Protein AF-A0A150FQW9-F1 (afdb_monomer_lite)

Radius of gyration: 19.71 Å; chains: 1; bounding box: 46×40×49 Å

Secondary structure (DSSP, 8-state):
----B-TTSSBP-S--EEEEEE-S-SSS--EEEEEES---THHHHHHTTT--EEEEE---GGGGG--SEEEEE-HHHHHHHHHHHHTT--HHHHHT-HHHHHHHHHHHHHHHHHHHHHHHTTSTTHHHHHHHT-

InterPro domains:
  IPR004291 Transposase IS66, central domain [PF03050] (2-131)
  IPR052344 Transposase-related protein [PTHR33678] (2-126)

Organism: NCBI:txid1121328

Foldseek 3Di:
DDFDADPVRHGDPQDKDWDWDWDPDDPDIDIDTDIGSDPALVVVQVVCPPPAEEDEDCPPCSVVNNPRYDYHYDLVSVLVVLVVVQVPDDPVCCVVDPSVVSNVVSVVVVVLVVVLCVVPVPPPCSVVVVVVSD

pLDDT: mean 91.57, std 7.66, range [54.12, 97.81]

Sequence (134 aa):
MVKVLDDKGKESKKQKYMWLYKSPDKDSPIVIYDYQKTRSGSCPKGFLSGFSGNLQTDGYAGYNKVENIKRIYCLAHIRRKFHDIIVHLDEEALKTSRALIGFNYCAKLYDIEKNLRDKHSEEENYYELRKKGR

Structure (mmCIF, N/CA/C/O backbone):
data_AF-A0A150FQW9-F1
#
_entry.id   AF-A0A150FQW9-F1
#
loop_
_atom_site.group_PDB
_atom_site.id
_atom_site.type_symbol
_atom_site.label_atom_id
_atom_site.label_alt_id
_atom_site.label_comp_id
_atom_site.label_asym_id
_atom_site.label_entity_id
_atom_site.label_seq_id
_atom_site.pdbx_PDB_ins_code
_atom_site.Cartn_x
_atom_site.Cartn_y
_atom_site.Cartn_z
_atom_site.occupancy
_atom_site.B_iso_or_equiv
_atom_site.auth_seq_id
_atom_site.auth_comp_id
_atom_site.auth_asym_id
_atom_site.auth_atom_id
_atom_site.pdbx_PDB_model_num
ATOM 1 N N . MET A 1 1 ? -5.353 21.703 6.130 1.00 58.28 1 MET A N 1
ATOM 2 C CA . MET A 1 1 ? -4.895 20.886 7.278 1.00 58.28 1 MET A CA 1
ATOM 3 C C . MET A 1 1 ? -6.107 20.594 8.152 1.00 58.28 1 MET A C 1
ATOM 5 O O . MET A 1 1 ? -6.860 21.525 8.406 1.00 58.28 1 MET A O 1
ATOM 9 N N . VAL A 1 2 ? -6.355 19.338 8.538 1.00 70.31 2 VAL A N 1
ATOM 10 C CA . VAL A 1 2 ? -7.506 18.990 9.396 1.00 70.31 2 VAL A CA 1
ATOM 11 C C . VAL A 1 2 ? -7.228 19.481 10.817 1.00 70.31 2 VAL A C 1
ATOM 13 O O . VAL A 1 2 ? -6.196 19.130 11.386 1.00 70.31 2 VAL A O 1
ATOM 16 N N . LYS A 1 3 ? -8.127 20.298 11.379 1.00 75.06 3 LYS A N 1
ATOM 17 C CA . LYS A 1 3 ? -8.044 20.746 12.775 1.00 75.06 3 LYS A CA 1
ATOM 18 C C . LYS A 1 3 ? -8.525 19.632 13.697 1.00 75.06 3 LYS A C 1
ATOM 20 O O . LYS A 1 3 ? -9.597 19.076 13.484 1.00 75.06 3 LYS A O 1
ATOM 25 N N . VAL A 1 4 ? -7.736 19.321 14.720 1.00 79.19 4 VAL A N 1
ATOM 26 C CA . VAL A 1 4 ? -8.102 18.345 15.752 1.00 79.19 4 VAL A CA 1
ATOM 27 C C . VAL A 1 4 ? -8.431 19.108 17.023 1.00 79.19 4 VAL A C 1
ATOM 29 O O . VAL A 1 4 ? -7.604 19.889 17.485 1.00 79.19 4 VAL A O 1
ATOM 32 N N . LEU A 1 5 ? -9.619 18.888 17.580 1.00 84.75 5 LEU A N 1
ATOM 33 C CA . LEU A 1 5 ? -10.025 19.492 18.846 1.00 84.75 5 LEU A CA 1
ATOM 34 C C . LEU A 1 5 ? -9.676 18.570 20.022 1.00 84.75 5 LEU A C 1
ATOM 36 O O . LEU A 1 5 ? -9.625 17.347 19.873 1.00 84.75 5 LEU A O 1
ATOM 40 N N . ASP A 1 6 ? -9.382 19.155 21.176 1.00 83.25 6 ASP A N 1
ATOM 41 C CA . ASP A 1 6 ? -9.262 18.439 22.441 1.00 83.25 6 ASP A CA 1
ATOM 42 C C . ASP A 1 6 ? -10.633 18.222 23.108 1.00 83.25 6 ASP A C 1
ATOM 44 O O . ASP A 1 6 ? -11.677 18.621 22.592 1.00 83.25 6 ASP A O 1
ATOM 48 N N . ASP A 1 7 ? -10.625 17.573 24.271 1.00 82.44 7 ASP A N 1
ATOM 49 C CA . ASP A 1 7 ? -11.802 17.301 25.104 1.00 82.44 7 ASP A CA 1
ATOM 50 C C . ASP A 1 7 ? -12.531 18.570 25.577 1.00 82.44 7 ASP A C 1
ATOM 52 O O . ASP A 1 7 ? -13.666 18.497 26.038 1.00 82.44 7 ASP A O 1
ATOM 56 N N . LYS A 1 8 ? -11.902 19.741 25.430 1.00 87.56 8 LYS A N 1
ATOM 57 C CA . LYS A 1 8 ? -12.443 21.056 25.788 1.00 87.56 8 LYS A CA 1
ATOM 58 C C . LYS A 1 8 ? -12.827 21.879 24.555 1.00 87.56 8 LYS A C 1
ATOM 60 O O . LYS A 1 8 ? -13.083 23.076 24.683 1.00 87.56 8 LYS A O 1
ATOM 65 N N . GLY A 1 9 ? -12.840 21.268 23.367 1.00 84.94 9 GLY A N 1
ATOM 66 C CA . GLY A 1 9 ? -13.193 21.923 22.108 1.00 84.94 9 GLY A CA 1
ATOM 67 C C . GLY A 1 9 ? -12.140 22.910 21.594 1.00 84.94 9 GLY A C 1
ATOM 68 O O . GLY A 1 9 ? -12.434 23.691 20.691 1.00 84.94 9 GLY A O 1
ATOM 69 N N . LYS A 1 10 ? -10.920 22.905 22.145 1.00 85.56 10 LYS A N 1
ATOM 70 C CA . LYS A 1 10 ? -9.822 23.778 21.707 1.00 85.56 10 LYS A CA 1
ATOM 71 C C . LYS A 1 10 ? -8.925 23.059 20.715 1.00 85.56 10 LYS A C 1
ATOM 73 O O . LYS A 1 10 ? -8.820 21.838 20.722 1.00 85.56 10 LYS A O 1
ATOM 78 N N . GLU A 1 11 ? -8.237 23.816 19.868 1.00 83.81 11 GLU A N 1
ATOM 79 C CA . GLU A 1 11 ? -7.290 23.238 18.915 1.00 83.81 11 GLU A CA 1
ATOM 80 C C . GLU A 1 11 ? -6.153 22.501 19.641 1.00 83.81 11 GLU A C 1
ATOM 82 O O . GLU A 1 11 ? -5.420 23.061 20.461 1.00 83.81 11 GLU A O 1
ATOM 87 N N . SER A 1 12 ? -6.014 21.212 19.337 1.00 81.19 12 SER A N 1
ATOM 88 C CA . SER A 1 12 ? -5.011 20.348 19.933 1.00 81.19 12 SER A CA 1
ATOM 89 C C . SER A 1 12 ? -3.656 20.581 19.278 1.00 81.19 12 SER A C 1
ATOM 91 O O . SER A 1 12 ? -3.482 20.369 18.081 1.00 81.19 12 SER A O 1
ATOM 93 N N . LYS A 1 13 ? -2.649 20.923 20.087 1.00 81.75 13 LYS A N 1
ATOM 94 C CA . LYS A 1 13 ? -1.243 20.988 19.646 1.00 81.75 13 LYS A CA 1
ATOM 95 C C . LYS A 1 13 ? -0.553 19.618 19.608 1.00 81.75 13 LYS A C 1
ATOM 97 O O . LYS A 1 13 ? 0.618 19.526 19.254 1.00 81.75 13 LYS A O 1
ATOM 102 N N . LYS A 1 14 ? -1.236 18.546 20.028 1.00 82.31 14 LYS A N 1
ATOM 103 C CA . LYS A 1 14 ? -0.655 17.197 20.080 1.00 82.31 14 LYS A CA 1
ATOM 104 C C . LYS A 1 14 ? -0.717 16.555 18.701 1.00 82.31 14 LYS A C 1
ATOM 106 O O . LYS A 1 14 ? -1.779 16.522 18.088 1.00 82.31 14 LYS A O 1
ATOM 111 N N . GLN A 1 15 ? 0.389 15.958 18.263 1.00 82.50 15 GLN A N 1
ATOM 112 C CA . GLN A 1 15 ? 0.394 15.161 17.042 1.00 82.50 15 GLN A CA 1
ATOM 113 C C . GLN A 1 15 ? -0.551 13.963 17.195 1.00 82.50 15 GLN A C 1
ATOM 115 O O . GLN A 1 15 ? -0.480 13.209 18.169 1.00 82.50 15 GLN A O 1
ATOM 120 N N . LYS A 1 16 ? -1.453 13.810 16.228 1.00 85.88 16 LYS A N 1
ATOM 121 C CA . LYS A 1 16 ? -2.371 12.678 16.099 1.00 85.88 16 LYS A CA 1
ATOM 122 C C . LYS A 1 16 ? -2.189 12.054 14.728 1.00 85.88 16 LYS A C 1
ATOM 124 O O . LYS A 1 16 ? -1.735 12.712 13.794 1.00 85.88 16 LYS A O 1
ATOM 129 N N . TYR A 1 17 ? -2.547 10.786 14.626 1.00 91.00 17 TYR A N 1
ATOM 130 C CA . TYR A 1 17 ? -2.457 10.019 13.397 1.00 91.00 17 TYR A CA 1
ATOM 131 C C . TYR A 1 17 ? -3.847 9.538 13.024 1.00 91.00 17 TYR A C 1
ATOM 133 O O . TYR A 1 17 ? -4.623 9.151 13.892 1.00 91.00 17 TYR A O 1
ATOM 141 N N . MET A 1 18 ? -4.150 9.570 11.736 1.00 92.31 18 MET A N 1
ATOM 142 C CA . MET A 1 18 ? -5.395 9.048 11.198 1.00 92.31 18 MET A CA 1
ATOM 143 C C . MET A 1 18 ? -5.052 7.819 10.370 1.00 92.31 18 MET A C 1
ATOM 145 O O . MET A 1 18 ? -4.355 7.927 9.359 1.00 92.31 18 MET A O 1
ATOM 149 N N . TRP A 1 19 ? -5.485 6.656 10.839 1.00 94.19 19 TRP A N 1
ATOM 150 C CA . TRP A 1 19 ? -5.399 5.415 10.084 1.00 94.19 19 TRP A CA 1
ATOM 151 C C . TRP A 1 19 ? -6.627 5.312 9.190 1.00 94.19 19 TRP A C 1
ATOM 153 O O . TRP A 1 19 ? -7.734 5.637 9.615 1.00 94.19 19 TRP A O 1
ATOM 163 N N . LEU A 1 20 ? -6.424 4.899 7.942 1.00 94.88 20 LEU A N 1
ATOM 164 C CA . LEU A 1 20 ? -7.496 4.775 6.965 1.00 94.88 20 LEU A CA 1
ATOM 165 C C . LEU A 1 20 ? -7.619 3.318 6.548 1.00 94.88 20 LEU A C 1
ATOM 167 O O . LEU A 1 20 ? -6.657 2.726 6.056 1.00 94.88 20 LEU A O 1
ATOM 171 N N . TYR A 1 21 ? -8.812 2.766 6.726 1.00 95.44 21 TYR A N 1
ATOM 172 C CA . TYR A 1 21 ? -9.155 1.419 6.291 1.00 95.44 21 TYR A CA 1
ATOM 173 C C . TYR A 1 21 ? -10.262 1.517 5.253 1.00 95.44 21 TYR A C 1
ATOM 175 O O . TYR A 1 21 ? -11.209 2.283 5.425 1.00 95.44 21 TYR A O 1
ATOM 183 N N . LYS A 1 22 ? -10.135 0.756 4.167 1.00 95.62 22 LYS A N 1
ATOM 184 C CA . LYS A 1 22 ? -11.123 0.717 3.092 1.00 95.62 22 LYS A CA 1
ATOM 185 C C . LYS A 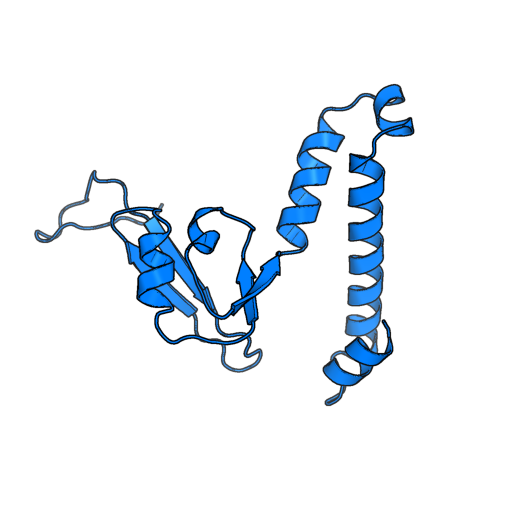1 22 ? -11.504 -0.733 2.809 1.00 95.62 22 LYS A C 1
ATOM 187 O O . LYS A 1 22 ? -10.610 -1.566 2.652 1.00 95.62 22 LYS A O 1
ATOM 192 N N . SER A 1 23 ? -12.797 -1.028 2.712 1.00 94.50 23 SER A N 1
ATOM 193 C CA . SER A 1 23 ? -13.252 -2.324 2.201 1.00 94.50 23 SER A CA 1
ATOM 194 C C . SER A 1 23 ? -12.926 -2.469 0.700 1.00 94.50 23 SER A C 1
ATOM 196 O O . SER A 1 23 ? -12.791 -1.472 -0.019 1.00 94.50 23 SER A O 1
ATOM 198 N N . PRO A 1 24 ? -12.755 -3.703 0.194 1.00 88.62 24 PRO A N 1
ATOM 19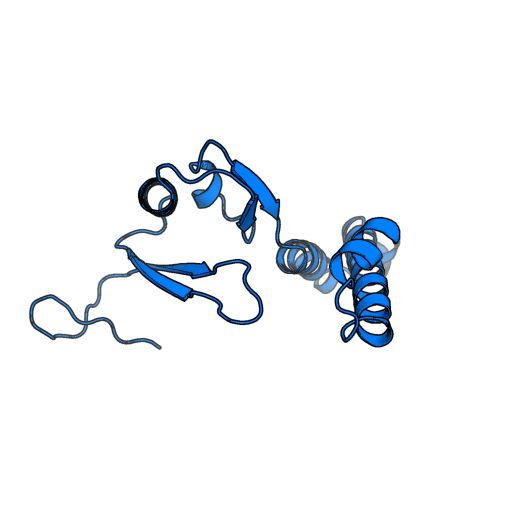9 C CA . PRO A 1 24 ? -12.427 -3.928 -1.213 1.00 88.62 24 PRO A CA 1
ATOM 200 C C . PRO A 1 24 ? -13.620 -3.724 -2.161 1.00 88.62 24 PRO A C 1
ATOM 202 O O . PRO A 1 24 ? -13.415 -3.759 -3.373 1.00 88.62 24 PRO A O 1
ATOM 205 N N . ASP A 1 25 ? -14.829 -3.529 -1.626 1.00 85.94 25 ASP A N 1
ATOM 206 C CA . ASP A 1 25 ? -16.058 -3.387 -2.403 1.00 85.94 25 ASP A CA 1
ATOM 207 C C . ASP A 1 25 ? -15.984 -2.182 -3.357 1.00 85.94 25 ASP A C 1
ATOM 209 O O . ASP A 1 25 ? -15.480 -1.108 -2.997 1.00 85.94 25 ASP A O 1
ATOM 213 N N . LYS A 1 26 ? -16.418 -2.390 -4.602 1.00 79.94 26 LYS A N 1
ATOM 214 C CA . LYS A 1 26 ? -16.387 -1.372 -5.655 1.00 79.94 26 LYS A CA 1
ATOM 215 C C . LYS A 1 26 ? -17.619 -0.469 -5.594 1.00 79.94 26 LYS A C 1
ATOM 217 O O . LYS A 1 26 ? -17.470 0.733 -5.803 1.00 79.94 26 LYS A O 1
ATOM 222 N N . ASP A 1 27 ? -18.780 -1.038 -5.296 1.00 86.06 27 ASP A N 1
ATOM 223 C CA . ASP A 1 27 ? -20.084 -0.392 -5.452 1.00 86.06 27 ASP A CA 1
ATOM 224 C C . ASP A 1 27 ? -20.530 0.282 -4.150 1.00 86.06 27 ASP A C 1
ATOM 226 O O . ASP A 1 27 ? -21.096 1.372 -4.164 1.00 86.06 27 ASP A O 1
ATOM 230 N N . SER A 1 28 ? -20.189 -0.317 -3.010 1.00 92.00 28 SER A N 1
ATOM 231 C CA . SER A 1 28 ? -20.460 0.204 -1.673 1.00 92.00 28 SER A CA 1
ATOM 232 C C . SER A 1 28 ? -19.217 0.117 -0.770 1.00 92.00 28 SER A C 1
ATOM 234 O O . SER A 1 28 ? -19.195 -0.638 0.213 1.00 92.00 28 SER A O 1
ATOM 236 N N . PRO A 1 29 ? -18.152 0.892 -1.062 1.00 93.50 29 PRO A N 1
ATOM 237 C CA . PRO A 1 29 ? -16.954 0.909 -0.238 1.00 93.50 29 PRO A CA 1
ATOM 238 C C . PRO A 1 29 ? -17.231 1.515 1.141 1.00 93.50 29 PRO A C 1
ATOM 240 O O . PRO A 1 29 ? -17.776 2.609 1.271 1.00 93.50 29 PRO A O 1
ATOM 243 N N . ILE A 1 30 ? -16.741 0.849 2.182 1.00 95.94 30 ILE A N 1
ATOM 244 C CA . ILE A 1 30 ? -16.703 1.379 3.543 1.00 95.94 30 ILE A CA 1
ATOM 245 C C . ILE A 1 30 ? -15.323 1.988 3.755 1.00 95.94 30 ILE A C 1
ATOM 247 O O . ILE A 1 30 ? -14.313 1.312 3.553 1.00 95.94 30 ILE A O 1
ATOM 251 N N . VAL A 1 31 ? -15.279 3.253 4.174 1.00 96.19 31 VAL A N 1
ATOM 252 C CA . VAL A 1 31 ? -14.046 3.949 4.557 1.00 96.19 31 VAL A CA 1
ATOM 253 C C . VAL A 1 31 ? -14.125 4.308 6.033 1.00 96.19 31 VAL A C 1
ATOM 255 O O . VAL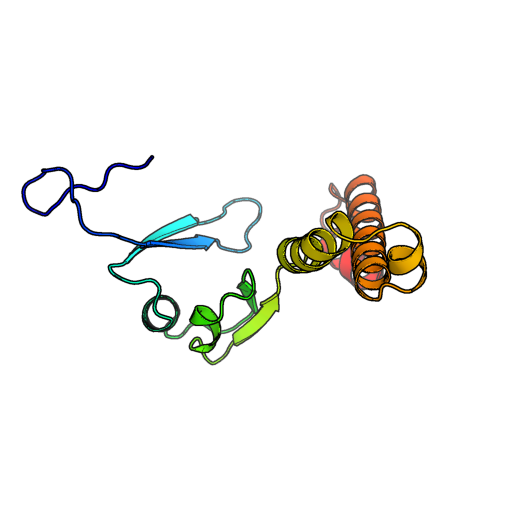 A 1 31 ? -15.044 5.005 6.457 1.00 96.19 31 VAL A O 1
ATOM 258 N N . ILE A 1 32 ? -13.150 3.850 6.813 1.00 95.88 32 ILE A N 1
ATOM 259 C CA . ILE A 1 32 ? -13.045 4.142 8.243 1.00 95.88 32 ILE A CA 1
ATOM 260 C C . ILE A 1 32 ? -11.829 5.027 8.479 1.00 95.88 32 ILE A C 1
ATOM 262 O O . ILE A 1 32 ? -10.712 4.686 8.082 1.00 95.88 32 ILE A O 1
ATOM 266 N N . TYR A 1 33 ? -12.068 6.145 9.162 1.00 93.75 33 TYR A N 1
ATOM 267 C CA . TYR A 1 33 ? -11.049 7.067 9.649 1.00 93.75 33 TYR A CA 1
ATOM 268 C C . TYR A 1 33 ? -10.859 6.838 11.151 1.00 93.75 33 TYR A C 1
ATOM 270 O O . TYR A 1 33 ? -11.664 7.282 11.967 1.00 93.75 33 TYR A O 1
ATOM 278 N N . ASP A 1 34 ? -9.799 6.123 11.514 1.00 93.44 34 ASP A N 1
ATOM 279 C CA . ASP A 1 34 ? -9.476 5.773 12.897 1.00 93.44 34 ASP A CA 1
ATOM 280 C C . ASP A 1 34 ? -8.434 6.746 13.469 1.00 93.44 34 ASP A C 1
ATOM 282 O O . ASP A 1 34 ? -7.254 6.741 13.095 1.00 93.44 34 ASP A O 1
ATOM 286 N N . TYR A 1 35 ? -8.885 7.618 14.370 1.00 91.12 35 TYR A N 1
ATOM 287 C CA . TYR A 1 35 ? -8.044 8.619 15.019 1.00 91.12 35 TYR A CA 1
ATOM 288 C C . TYR A 1 35 ? -7.272 8.020 16.194 1.00 91.12 35 TYR A C 1
ATOM 290 O O . TYR A 1 35 ? -7.823 7.696 17.243 1.00 91.12 35 TYR A O 1
ATOM 298 N N . GLN A 1 36 ? -5.950 7.973 16.056 1.00 91.38 36 GLN A N 1
ATOM 299 C CA . GLN A 1 36 ? -5.046 7.352 17.012 1.00 91.38 36 GLN A CA 1
ATOM 300 C C . GLN A 1 36 ? -4.014 8.341 17.552 1.00 91.38 36 GLN A C 1
ATOM 302 O O . GLN A 1 36 ? -3.549 9.271 16.887 1.00 91.38 36 GLN A O 1
ATOM 307 N N . LYS A 1 37 ? -3.601 8.121 18.803 1.00 89.75 37 LYS A N 1
ATOM 308 C CA . LYS A 1 37 ? -2.560 8.937 19.452 1.00 89.75 37 LYS A CA 1
ATOM 309 C C . LYS A 1 37 ? -1.165 8.664 18.885 1.00 89.75 37 LYS A C 1
ATOM 311 O O . LYS A 1 37 ? -0.270 9.476 19.084 1.00 89.75 37 LYS A O 1
ATOM 316 N N . THR A 1 38 ? -0.968 7.531 18.211 1.00 92.06 38 THR A N 1
ATOM 317 C CA . THR A 1 38 ? 0.342 7.099 17.713 1.00 92.06 38 THR A CA 1
ATOM 318 C C . THR A 1 38 ? 0.234 6.494 16.316 1.00 92.06 38 THR A C 1
ATOM 320 O O . THR A 1 38 ? -0.837 6.056 15.894 1.00 92.06 38 THR A O 1
ATOM 323 N N . ARG A 1 39 ? 1.376 6.416 15.630 1.00 93.75 39 ARG A N 1
ATOM 324 C CA . ARG A 1 39 ? 1.551 5.629 14.402 1.00 93.75 39 ARG A CA 1
ATOM 325 C C . ARG A 1 39 ? 2.100 4.221 14.682 1.00 93.75 39 ARG A C 1
ATOM 327 O O . ARG A 1 39 ? 2.592 3.559 13.778 1.00 93.75 39 ARG A O 1
ATOM 334 N N . SER A 1 40 ? 2.054 3.761 15.933 1.00 95.88 40 SER A N 1
ATOM 335 C CA . SER A 1 40 ? 2.544 2.433 16.312 1.00 95.88 40 SER A CA 1
ATOM 336 C C . SER A 1 40 ? 1.754 1.335 15.605 1.00 95.88 40 SER A C 1
ATOM 338 O O . SER A 1 40 ? 0.538 1.4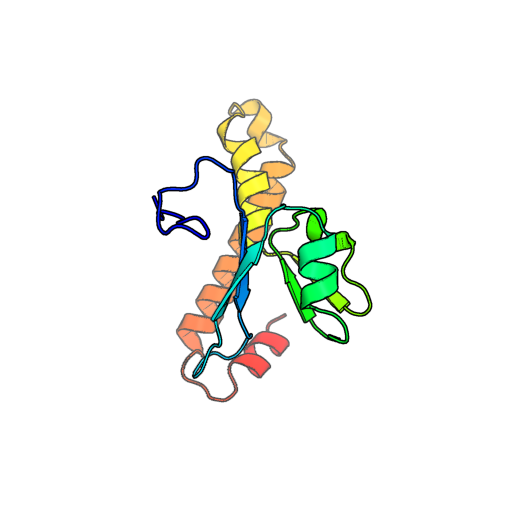32 15.460 1.00 95.88 40 SER A O 1
ATOM 340 N N . GLY A 1 41 ? 2.423 0.229 15.274 1.00 96.75 41 GLY A N 1
ATOM 341 C CA . GLY A 1 41 ? 1.762 -0.970 14.755 1.00 96.75 41 GLY A CA 1
ATOM 342 C C . GLY A 1 41 ? 0.739 -1.610 15.703 1.00 96.75 41 GLY A C 1
ATOM 343 O O . GLY A 1 41 ? -0.036 -2.459 15.280 1.00 96.75 41 GLY A O 1
ATOM 344 N N . SER A 1 42 ? 0.702 -1.210 16.980 1.00 97.31 42 SER A N 1
ATOM 345 C CA . SER A 1 42 ? -0.363 -1.626 17.905 1.00 97.31 42 SER A CA 1
ATOM 346 C C . SER A 1 42 ? -1.741 -1.103 17.493 1.00 97.31 42 SER A C 1
ATOM 348 O O . SER A 1 42 ? -2.731 -1.764 17.778 1.00 97.31 42 SER A O 1
ATOM 350 N N . CYS A 1 43 ? -1.806 0.044 16.808 1.00 97.00 43 CYS A N 1
ATOM 351 C CA . CYS A 1 43 ? -3.057 0.621 16.317 1.00 97.00 43 CYS A CA 1
ATOM 352 C C . CYS A 1 43 ? -3.738 -0.293 15.279 1.00 97.00 43 CYS A C 1
ATOM 354 O O . CYS A 1 43 ? -4.821 -0.795 15.576 1.00 97.00 43 CYS A O 1
ATOM 356 N N . PRO A 1 44 ? -3.110 -0.623 14.129 1.00 96.75 44 PRO A N 1
ATOM 357 C CA . PRO A 1 44 ? -3.717 -1.532 13.163 1.00 96.75 44 PRO A CA 1
ATOM 358 C C . PRO A 1 44 ? -3.850 -2.961 13.694 1.00 96.75 44 PRO A C 1
ATOM 360 O O . PRO A 1 44 ? -4.798 -3.637 13.316 1.00 96.75 44 PRO A O 1
ATOM 363 N N . LYS A 1 45 ? -2.965 -3.426 14.595 1.00 97.31 45 LYS A N 1
ATOM 364 C CA . LYS A 1 45 ? -3.128 -4.739 15.247 1.00 97.31 45 LYS A CA 1
ATOM 365 C C . LYS A 1 45 ? -4.417 -4.806 16.073 1.00 97.31 45 LYS A C 1
ATOM 367 O O . LYS A 1 45 ? -5.126 -5.799 15.992 1.00 97.31 45 LYS A O 1
ATOM 372 N N . GLY A 1 46 ? -4.704 -3.769 16.862 1.00 96.88 46 GLY A N 1
ATOM 373 C CA . GLY A 1 46 ? -5.919 -3.706 17.673 1.00 96.88 46 GLY A CA 1
ATOM 374 C C . GLY A 1 46 ? -7.176 -3.563 16.819 1.00 96.88 46 GLY A C 1
ATOM 375 O O . GLY A 1 46 ? -8.131 -4.307 17.015 1.00 96.88 46 GLY A O 1
ATOM 376 N N . PHE A 1 47 ? -7.152 -2.654 15.839 1.00 96.31 47 PHE A N 1
ATOM 377 C CA . PHE A 1 47 ? -8.291 -2.418 14.949 1.00 96.31 47 PHE A CA 1
ATOM 378 C C . PHE A 1 47 ? -8.651 -3.656 14.113 1.00 96.31 47 PHE A C 1
ATOM 380 O O . PHE A 1 47 ? -9.821 -3.996 13.986 1.00 96.31 47 PHE A O 1
ATOM 387 N N . LEU A 1 48 ? -7.648 -4.357 13.573 1.00 96.56 48 LEU A N 1
ATOM 388 C CA . LEU A 1 48 ? -7.830 -5.559 12.750 1.00 96.56 48 LEU A CA 1
ATOM 389 C C . LEU A 1 48 ? -7.838 -6.854 13.579 1.00 96.56 48 LEU A C 1
ATOM 391 O O . LEU A 1 48 ? -7.584 -7.932 13.041 1.00 96.56 48 LEU A O 1
ATOM 395 N N . SER A 1 49 ? -8.096 -6.776 14.885 1.00 96.81 49 SER A N 1
ATOM 396 C CA . SER A 1 49 ? -8.174 -7.967 15.731 1.00 96.81 49 SER A CA 1
ATOM 397 C C . SER A 1 49 ? -9.278 -8.908 15.235 1.00 96.81 49 SER A C 1
ATOM 399 O O . SER A 1 49 ? -10.410 -8.487 15.009 1.00 96.81 49 SER A O 1
ATOM 401 N N . GLY A 1 50 ? -8.940 -10.183 15.037 1.00 96.12 50 GLY A N 1
ATOM 402 C CA . GLY A 1 50 ? -9.859 -11.195 14.502 1.00 96.12 50 GLY A CA 1
ATOM 403 C C . GLY A 1 50 ? -10.073 -11.145 12.984 1.00 96.12 50 GLY A C 1
ATOM 404 O O . GLY A 1 50 ? -10.705 -12.048 12.439 1.00 96.12 50 GLY A O 1
ATOM 405 N N . PHE A 1 51 ? -9.526 -10.152 12.276 1.00 95.50 51 PHE A N 1
ATOM 406 C CA . PHE A 1 51 ? -9.564 -10.130 10.816 1.00 95.50 51 PHE A CA 1
ATOM 407 C C . PHE A 1 51 ? -8.670 -11.231 10.232 1.00 95.50 51 PHE A C 1
ATOM 409 O O . PHE A 1 51 ? -7.540 -11.440 10.672 1.00 95.50 51 PHE A O 1
ATOM 416 N N . SER A 1 52 ? -9.162 -11.897 9.189 1.00 95.75 52 SER A N 1
ATOM 417 C CA . SER A 1 52 ? -8.381 -12.818 8.367 1.00 95.75 52 SER A CA 1
ATOM 418 C C . SER A 1 52 ? -8.698 -12.589 6.891 1.00 95.75 52 SER A C 1
ATOM 420 O O . SER A 1 52 ? -9.802 -12.180 6.532 1.00 95.75 52 SER A O 1
ATOM 422 N N . GLY A 1 53 ? -7.709 -12.810 6.026 1.00 94.56 53 GLY A N 1
ATOM 423 C CA . GLY A 1 53 ? -7.832 -12.579 4.586 1.00 94.56 53 GLY A CA 1
ATOM 424 C C . GLY A 1 53 ? -6.763 -11.640 4.039 1.00 94.56 53 GLY A C 1
ATOM 425 O O . GLY A 1 53 ? -5.648 -11.572 4.555 1.00 94.56 53 GLY A O 1
ATOM 426 N N . ASN A 1 54 ? -7.080 -10.945 2.947 1.00 95.69 54 ASN A N 1
ATOM 427 C CA . ASN A 1 54 ? -6.136 -10.077 2.248 1.00 95.69 54 ASN A CA 1
ATOM 428 C C . ASN A 1 54 ? -6.066 -8.693 2.901 1.00 95.69 54 ASN A C 1
ATOM 430 O O . ASN A 1 54 ? -7.077 -7.998 2.969 1.00 95.69 54 ASN A O 1
ATOM 434 N N . LEU A 1 55 ? -4.866 -8.258 3.289 1.00 96.56 55 LEU A N 1
ATOM 435 C CA . LEU A 1 55 ? -4.614 -6.885 3.726 1.00 96.56 55 LEU A CA 1
ATOM 436 C C . LEU A 1 55 ? -3.628 -6.214 2.772 1.00 96.56 55 LEU A C 1
ATOM 438 O O . LEU A 1 55 ? -2.448 -6.576 2.735 1.00 96.56 55 LEU A O 1
ATOM 442 N N . GLN A 1 56 ? -4.112 -5.226 2.016 1.00 96.44 56 GLN A N 1
ATOM 443 C CA . GLN A 1 56 ? -3.270 -4.404 1.156 1.00 96.44 56 GLN A CA 1
ATOM 444 C C . GLN A 1 56 ? -2.766 -3.166 1.899 1.00 96.44 56 GLN A C 1
ATOM 446 O O . GLN A 1 56 ? -3.564 -2.400 2.432 1.00 96.44 56 GLN A O 1
ATOM 451 N N . THR A 1 57 ? -1.452 -2.940 1.905 1.00 95.88 57 THR A N 1
ATOM 452 C CA . THR A 1 57 ? -0.835 -1.787 2.583 1.00 95.88 57 THR A CA 1
ATOM 453 C C . THR A 1 57 ? 0.194 -1.087 1.698 1.00 95.88 57 THR A C 1
ATOM 455 O O . THR A 1 57 ? 0.597 -1.589 0.649 1.00 95.88 57 THR A O 1
ATOM 458 N N . ASP A 1 58 ? 0.635 0.096 2.117 1.00 94.25 58 ASP A N 1
ATOM 459 C CA . ASP A 1 58 ? 1.742 0.839 1.503 1.00 94.25 58 ASP A CA 1
ATOM 460 C C . ASP A 1 58 ? 3.132 0.258 1.830 1.00 94.25 58 ASP A C 1
ATOM 462 O O . ASP A 1 58 ? 4.140 0.763 1.338 1.00 94.25 58 ASP A O 1
ATOM 466 N N . GLY A 1 59 ? 3.197 -0.800 2.646 1.00 92.62 59 GLY A N 1
ATOM 467 C CA . GLY A 1 59 ? 4.444 -1.381 3.135 1.00 92.62 59 GLY A CA 1
ATOM 468 C C . GLY A 1 59 ? 5.007 -0.715 4.393 1.00 92.62 59 GLY A C 1
ATOM 469 O O . GLY A 1 59 ? 6.129 -1.029 4.787 1.00 92.62 59 GLY A O 1
ATOM 470 N N . TYR A 1 60 ? 4.264 0.177 5.058 1.00 94.19 60 TYR A N 1
ATOM 471 C CA . TYR A 1 60 ? 4.689 0.730 6.340 1.00 94.19 60 TYR A CA 1
ATOM 472 C C . TYR A 1 60 ? 4.863 -0.372 7.398 1.00 94.19 60 TYR A C 1
ATOM 474 O O . TYR A 1 60 ? 3.953 -1.159 7.661 1.00 94.19 60 TYR A O 1
ATOM 482 N N . ALA A 1 61 ? 6.021 -0.385 8.066 1.00 94.81 61 ALA A N 1
ATOM 483 C CA . ALA A 1 61 ? 6.393 -1.428 9.025 1.00 94.81 61 ALA A CA 1
ATOM 484 C C . ALA A 1 61 ? 5.419 -1.576 10.209 1.00 94.81 61 ALA A C 1
ATOM 486 O O . ALA A 1 61 ? 5.362 -2.638 10.825 1.00 94.81 61 ALA A O 1
ATOM 487 N N . GLY A 1 62 ? 4.613 -0.551 10.517 1.00 93.94 62 GLY A N 1
ATOM 488 C CA . GLY A 1 62 ? 3.563 -0.646 11.535 1.00 93.94 62 GLY A CA 1
ATOM 489 C C . GLY A 1 62 ? 2.556 -1.769 11.256 1.00 93.94 62 GLY A C 1
ATOM 490 O O . GLY A 1 62 ? 2.119 -2.439 12.189 1.00 93.94 62 GLY A O 1
ATOM 491 N N . TYR A 1 63 ? 2.257 -2.055 9.987 1.00 95.19 63 TYR A N 1
ATOM 492 C CA . TYR A 1 63 ? 1.340 -3.136 9.615 1.00 95.19 63 TYR A CA 1
ATOM 493 C C . TYR A 1 63 ? 1.918 -4.539 9.851 1.00 95.19 63 TYR A C 1
ATOM 495 O O . TYR A 1 63 ? 1.164 -5.509 9.867 1.00 95.19 63 TYR A O 1
ATOM 503 N N . ASN A 1 64 ? 3.229 -4.682 10.089 1.00 95.12 64 ASN A N 1
ATOM 504 C CA . ASN A 1 64 ? 3.851 -5.993 10.305 1.00 95.12 64 ASN A CA 1
ATOM 505 C C . ASN A 1 64 ? 3.328 -6.697 11.565 1.00 95.12 64 ASN A C 1
ATOM 507 O O . ASN A 1 64 ? 3.362 -7.923 11.615 1.00 95.12 64 ASN A O 1
ATOM 511 N N . LYS A 1 65 ? 2.805 -5.937 12.540 1.00 96.38 65 LYS A N 1
ATOM 512 C CA . LYS A 1 65 ? 2.194 -6.470 13.768 1.00 96.38 65 LYS A CA 1
ATOM 513 C C . LYS A 1 65 ? 0.808 -7.096 13.557 1.00 96.38 65 LYS A C 1
ATOM 515 O O . LYS A 1 65 ? 0.300 -7.714 14.486 1.00 96.38 65 LYS A O 1
ATOM 520 N N . VAL A 1 66 ? 0.182 -6.916 12.393 1.00 96.62 66 VAL A N 1
ATOM 521 C CA . VAL A 1 66 ? -1.101 -7.558 12.073 1.00 96.62 66 VAL A CA 1
ATOM 522 C C . VAL A 1 66 ? -0.837 -9.019 11.708 1.00 96.62 66 VAL A C 1
ATOM 524 O O . VAL A 1 66 ? -0.007 -9.316 10.847 1.00 96.62 66 VAL A O 1
ATOM 527 N N . GLU A 1 67 ? -1.521 -9.928 12.387 1.00 95.12 67 GLU A N 1
ATOM 528 C CA . GLU A 1 67 ? -1.340 -11.380 12.280 1.00 95.12 67 GLU A CA 1
ATOM 529 C C . GLU A 1 67 ? -2.468 -12.009 11.443 1.00 95.12 67 GLU A C 1
ATOM 531 O O . GLU A 1 67 ? -3.444 -11.340 11.124 1.00 95.12 67 GLU A O 1
ATOM 536 N N . ASN A 1 68 ? -2.327 -13.284 11.057 1.00 95.50 68 ASN A N 1
ATOM 537 C CA . ASN A 1 68 ? -3.366 -14.079 10.371 1.00 95.50 68 ASN A CA 1
ATOM 538 C C . ASN A 1 68 ? -3.914 -13.491 9.054 1.00 95.50 68 ASN A C 1
ATOM 540 O O . ASN A 1 68 ? -5.055 -13.731 8.661 1.00 95.50 68 ASN A O 1
ATOM 544 N N . ILE A 1 69 ? -3.066 -12.757 8.333 1.00 96.69 69 ILE A N 1
ATOM 545 C CA . ILE A 1 69 ? -3.395 -12.124 7.054 1.00 96.69 69 ILE A CA 1
ATOM 546 C C . ILE A 1 69 ? -2.499 -12.605 5.912 1.00 96.69 69 ILE A C 1
ATOM 548 O O . ILE A 1 69 ? -1.313 -12.902 6.087 1.00 96.69 69 ILE A O 1
ATOM 552 N N . LYS A 1 70 ? -3.040 -12.543 4.697 1.00 96.44 70 LYS A N 1
ATOM 553 C CA . LYS A 1 70 ? -2.266 -12.529 3.460 1.00 96.44 70 LYS A CA 1
ATOM 554 C C . LYS A 1 70 ? -1.893 -11.084 3.128 1.00 96.44 70 LYS A C 1
ATOM 556 O O . LYS A 1 70 ? -2.747 -10.258 2.807 1.00 96.44 70 LYS A O 1
ATOM 561 N N . ARG A 1 71 ? -0.601 -10.773 3.229 1.00 95.12 71 ARG A N 1
ATOM 562 C CA . ARG A 1 71 ? -0.068 -9.430 2.961 1.00 95.12 71 ARG A CA 1
ATOM 563 C C . ARG A 1 71 ? -0.036 -9.157 1.461 1.00 95.12 71 ARG A C 1
ATOM 565 O O . ARG A 1 71 ? 0.498 -9.957 0.696 1.00 95.12 71 ARG A O 1
ATOM 572 N N . ILE A 1 72 ? -0.568 -8.008 1.064 1.00 95.56 72 ILE A N 1
ATOM 573 C CA . ILE A 1 72 ? -0.487 -7.482 -0.298 1.00 95.56 72 ILE A CA 1
ATOM 574 C C . ILE A 1 72 ? 0.180 -6.110 -0.222 1.00 95.56 72 ILE A C 1
ATOM 576 O O . ILE A 1 72 ? -0.224 -5.247 0.552 1.00 95.56 72 ILE A O 1
ATOM 580 N N . TYR A 1 73 ? 1.204 -5.885 -1.035 1.00 94.62 73 TYR A N 1
ATOM 581 C CA . TYR A 1 73 ? 1.861 -4.584 -1.097 1.00 94.62 73 TYR A CA 1
ATOM 582 C C . TYR A 1 73 ? 1.289 -3.757 -2.241 1.00 94.62 73 TYR A C 1
ATOM 584 O O . TYR A 1 73 ? 1.061 -4.247 -3.347 1.00 94.62 73 TYR A O 1
ATOM 592 N N . CYS A 1 74 ? 1.036 -2.483 -1.970 1.00 94.88 74 CYS A N 1
ATOM 593 C CA . CYS A 1 74 ? 0.519 -1.557 -2.957 1.00 94.88 74 CYS A CA 1
ATOM 594 C C . CYS A 1 74 ? 1.566 -1.305 -4.049 1.00 94.88 74 CYS A C 1
ATOM 596 O O . CYS A 1 74 ? 2.606 -0.690 -3.803 1.00 94.88 74 CYS A O 1
ATOM 598 N N . LEU A 1 75 ? 1.255 -1.724 -5.278 1.00 95.19 75 LEU A N 1
ATOM 599 C CA . LEU A 1 75 ? 2.161 -1.589 -6.419 1.00 95.19 75 LEU A CA 1
ATOM 600 C C . LEU A 1 75 ? 2.515 -0.124 -6.724 1.00 95.19 75 LEU A C 1
ATOM 602 O O . LEU A 1 75 ? 3.646 0.165 -7.105 1.00 95.19 75 LEU A O 1
ATOM 606 N N . ALA A 1 76 ? 1.603 0.818 -6.460 1.00 95.62 76 ALA A N 1
ATOM 607 C CA . ALA A 1 76 ? 1.887 2.246 -6.601 1.00 95.62 76 ALA A CA 1
ATOM 608 C C . ALA A 1 76 ? 2.998 2.721 -5.650 1.00 95.62 76 ALA A C 1
ATOM 610 O O . ALA A 1 76 ? 3.840 3.527 -6.046 1.00 95.62 76 ALA A O 1
ATOM 611 N N . HIS A 1 77 ? 3.033 2.199 -4.419 1.00 96.25 77 HIS A N 1
ATOM 612 C CA . HIS A 1 77 ? 4.085 2.516 -3.453 1.00 96.25 77 HIS A CA 1
ATOM 613 C C . HIS A 1 77 ? 5.421 1.883 -3.850 1.00 96.25 77 HIS A C 1
ATOM 615 O O . HIS A 1 77 ? 6.448 2.554 -3.774 1.00 96.25 77 HIS A O 1
ATOM 621 N N . ILE A 1 78 ? 5.407 0.645 -4.354 1.00 96.06 78 ILE A N 1
ATOM 622 C CA . ILE A 1 78 ? 6.603 -0.020 -4.896 1.00 96.06 78 ILE A CA 1
ATOM 623 C C . ILE A 1 78 ? 7.179 0.783 -6.070 1.00 96.06 78 ILE A C 1
ATOM 625 O O . ILE A 1 78 ? 8.356 1.136 -6.064 1.00 96.06 78 ILE A O 1
ATOM 629 N N . ARG A 1 79 ? 6.343 1.145 -7.051 1.00 97.06 79 ARG A N 1
ATOM 630 C CA . ARG A 1 79 ? 6.759 1.944 -8.212 1.00 97.06 79 ARG A CA 1
ATOM 631 C C . ARG A 1 79 ? 7.349 3.292 -7.796 1.00 97.06 79 ARG A C 1
ATOM 633 O O . ARG A 1 79 ? 8.366 3.695 -8.354 1.00 97.06 79 ARG A O 1
ATOM 640 N N . ARG A 1 80 ? 6.742 3.973 -6.812 1.00 96.94 80 ARG A N 1
ATOM 641 C CA . ARG A 1 80 ? 7.264 5.239 -6.270 1.00 96.94 80 ARG A CA 1
ATOM 642 C C . ARG A 1 80 ? 8.672 5.060 -5.703 1.00 96.94 80 ARG A C 1
ATOM 644 O O . ARG A 1 80 ? 9.534 5.857 -6.025 1.00 96.94 80 ARG A O 1
ATOM 651 N N . LYS A 1 81 ? 8.942 3.980 -4.963 1.00 95.75 81 LYS A N 1
ATOM 652 C CA . LYS A 1 81 ? 10.287 3.712 -4.427 1.00 95.75 81 LYS A CA 1
ATOM 653 C C . LYS A 1 81 ? 11.352 3.554 -5.509 1.00 95.75 81 LYS A C 1
ATOM 655 O O . LYS A 1 81 ? 12.461 4.034 -5.318 1.00 95.75 81 LYS A O 1
ATOM 660 N N . PHE A 1 82 ? 11.030 2.919 -6.636 1.00 97.75 82 PHE A N 1
ATOM 661 C CA . PHE A 1 82 ? 11.960 2.876 -7.766 1.00 97.75 82 PHE A CA 1
ATOM 662 C C . PHE A 1 82 ? 12.142 4.250 -8.408 1.00 97.75 82 PHE A C 1
ATOM 664 O O . PHE A 1 82 ? 13.268 4.647 -8.687 1.00 97.75 82 PHE A O 1
ATOM 671 N N . HIS A 1 83 ? 11.049 4.987 -8.603 1.00 97.31 83 HIS A N 1
ATOM 672 C CA . HIS A 1 83 ? 11.090 6.339 -9.151 1.00 97.31 83 HIS A CA 1
ATOM 673 C C . HIS A 1 83 ? 11.950 7.288 -8.307 1.00 97.31 83 HIS A C 1
ATOM 675 O O . HIS A 1 83 ? 12.793 7.979 -8.864 1.00 97.31 83 HIS A O 1
ATOM 681 N N . ASP A 1 84 ? 11.787 7.266 -6.981 1.00 97.38 84 ASP A N 1
ATOM 682 C CA . ASP A 1 84 ? 12.553 8.087 -6.033 1.00 97.38 84 ASP A CA 1
ATOM 683 C C . ASP A 1 84 ? 14.070 7.850 -6.152 1.00 97.38 84 ASP A C 1
ATOM 685 O O . ASP A 1 84 ? 14.853 8.726 -5.815 1.00 97.38 84 ASP A O 1
ATOM 689 N N . ILE A 1 85 ? 14.498 6.680 -6.640 1.00 97.38 85 ILE A N 1
ATOM 690 C CA . ILE A 1 85 ? 15.907 6.398 -6.942 1.00 97.38 85 ILE A CA 1
ATOM 691 C C . ILE A 1 85 ? 16.273 6.956 -8.323 1.00 97.38 85 ILE A C 1
ATOM 693 O O . ILE A 1 85 ? 17.265 7.662 -8.459 1.00 97.38 85 ILE A O 1
ATOM 697 N N . ILE A 1 86 ? 15.472 6.640 -9.346 1.00 97.50 86 ILE A N 1
ATOM 698 C CA . ILE A 1 86 ? 15.740 6.952 -10.762 1.00 97.50 86 ILE A CA 1
ATOM 699 C C . ILE A 1 86 ? 15.926 8.450 -11.001 1.00 97.50 86 ILE A C 1
ATOM 701 O O . ILE A 1 86 ? 16.825 8.827 -11.743 1.00 97.50 86 ILE A O 1
ATOM 705 N N . VAL A 1 87 ? 15.115 9.301 -10.366 1.00 97.38 87 VAL A N 1
ATOM 706 C CA . VAL A 1 87 ? 15.151 10.762 -10.583 1.00 97.38 87 VAL A CA 1
ATOM 707 C C . VAL A 1 87 ? 16.437 11.441 -10.109 1.00 97.38 87 VAL A C 1
ATOM 709 O O . VAL A 1 87 ? 16.638 12.621 -10.380 1.00 97.38 87 VAL A O 1
ATOM 712 N N . HIS A 1 88 ? 17.292 10.718 -9.388 1.00 97.12 88 HIS A N 1
ATOM 713 C CA . HIS A 1 88 ? 18.562 11.222 -8.871 1.00 97.12 88 HIS A CA 1
ATOM 714 C C . HIS A 1 88 ? 19.784 10.583 -9.545 1.00 97.12 88 HIS A C 1
ATOM 716 O O . HIS A 1 88 ? 20.907 10.860 -9.133 1.00 97.12 88 HIS A O 1
ATOM 722 N N . LEU A 1 89 ? 19.584 9.723 -10.549 1.00 97.12 89 LEU A N 1
ATOM 723 C CA . LEU A 1 89 ? 20.667 9.089 -11.300 1.00 97.12 89 LEU A CA 1
ATOM 724 C C . LEU A 1 89 ? 20.986 9.881 -12.571 1.00 97.12 89 LEU A C 1
ATOM 726 O O . LEU A 1 89 ? 20.081 10.384 -13.236 1.00 97.12 89 LEU A O 1
ATOM 730 N N . ASP A 1 90 ? 22.269 9.947 -12.923 1.00 97.31 90 ASP A N 1
ATOM 731 C CA . ASP A 1 90 ? 22.717 10.429 -14.230 1.00 97.31 90 ASP A CA 1
ATOM 732 C C . ASP A 1 90 ? 22.512 9.373 -15.336 1.00 97.31 90 ASP A C 1
ATOM 734 O O . ASP A 1 90 ? 22.137 8.224 -15.078 1.00 97.31 90 ASP A O 1
ATOM 738 N N . GLU A 1 91 ? 22.739 9.764 -16.592 1.00 95.31 91 GLU A N 1
ATOM 739 C CA . GLU A 1 91 ? 22.509 8.898 -17.754 1.00 95.31 91 GLU A CA 1
ATOM 740 C C . GLU A 1 91 ? 23.347 7.612 -17.736 1.00 95.31 91 GLU A C 1
ATOM 742 O O . GLU A 1 91 ? 22.848 6.554 -18.128 1.00 95.31 91 GLU A O 1
ATOM 747 N N . GLU A 1 92 ? 24.594 7.660 -17.258 1.00 96.12 92 GLU A N 1
ATOM 748 C CA . GLU A 1 92 ? 25.457 6.475 -17.194 1.00 96.12 92 GLU A CA 1
ATOM 749 C C . GLU A 1 92 ? 24.995 5.508 -16.099 1.00 96.12 92 GLU A C 1
ATOM 751 O O . GLU A 1 92 ? 24.886 4.298 -16.327 1.00 96.12 92 GLU A O 1
ATOM 756 N N . ALA A 1 93 ? 24.632 6.027 -14.926 1.00 95.69 93 ALA A N 1
ATOM 757 C CA . ALA A 1 93 ? 24.087 5.236 -13.832 1.00 95.69 93 ALA A CA 1
ATOM 758 C C . ALA A 1 93 ? 22.726 4.614 -14.193 1.00 95.69 93 ALA A C 1
ATOM 760 O O . ALA A 1 93 ? 22.436 3.477 -13.806 1.00 95.69 93 ALA A O 1
ATOM 761 N N . LEU A 1 94 ? 21.892 5.312 -14.973 1.00 96.12 94 LEU A N 1
ATOM 762 C CA . LEU A 1 94 ? 20.602 4.795 -15.436 1.00 96.12 94 LEU A CA 1
ATOM 763 C C . LEU A 1 94 ? 20.746 3.538 -16.302 1.00 96.12 94 LEU A C 1
ATOM 765 O O . LEU A 1 94 ? 19.960 2.603 -16.122 1.00 96.12 94 LEU A O 1
ATOM 769 N N . LYS A 1 95 ? 21.762 3.464 -17.175 1.00 94.38 95 LYS A N 1
ATOM 770 C CA . LYS A 1 95 ? 21.990 2.316 -18.081 1.00 94.38 95 LYS A CA 1
ATOM 771 C C . LYS A 1 95 ? 22.136 0.979 -17.348 1.00 94.38 95 LYS A C 1
ATOM 773 O O . LYS A 1 95 ? 21.783 -0.061 -17.898 1.00 94.38 95 LYS A O 1
ATOM 778 N N . THR A 1 96 ? 22.627 0.994 -16.109 1.00 95.31 96 THR A N 1
ATOM 779 C CA . THR A 1 96 ? 22.853 -0.215 -15.291 1.00 95.31 96 THR A CA 1
ATOM 780 C C . THR A 1 96 ? 21.934 -0.303 -14.066 1.00 95.31 96 THR A C 1
ATOM 782 O O . THR A 1 96 ? 22.037 -1.229 -13.255 1.00 95.31 96 THR A O 1
ATOM 785 N N . SER A 1 97 ? 20.987 0.631 -13.927 1.00 96.75 97 SER A N 1
ATOM 786 C CA . SER A 1 97 ? 20.149 0.758 -12.737 1.00 96.75 97 SER A CA 1
ATOM 787 C C . SER A 1 97 ? 19.110 -0.358 -12.620 1.00 96.75 97 SER A C 1
ATOM 789 O O . SER A 1 97 ? 18.141 -0.446 -13.378 1.00 96.75 97 SER A O 1
ATOM 791 N N . ARG A 1 98 ? 19.226 -1.164 -11.558 1.00 97.19 98 ARG A N 1
ATOM 792 C CA . ARG A 1 98 ? 18.180 -2.129 -11.171 1.00 97.19 98 ARG A CA 1
ATOM 793 C C . ARG A 1 98 ? 16.859 -1.447 -10.810 1.00 97.19 98 ARG A C 1
ATOM 795 O O . ARG A 1 98 ? 15.801 -2.047 -10.991 1.00 97.19 98 ARG A O 1
ATOM 802 N N . ALA A 1 99 ? 16.904 -0.206 -10.319 1.00 97.25 99 ALA A N 1
ATOM 803 C CA . ALA A 1 99 ? 15.695 0.552 -10.015 1.00 97.25 99 ALA A CA 1
ATOM 804 C C . ALA A 1 99 ? 14.922 0.889 -11.296 1.00 97.25 99 ALA A C 1
ATOM 806 O O . ALA A 1 99 ? 13.705 0.708 -11.323 1.00 97.25 99 ALA A O 1
ATOM 807 N N . LEU A 1 100 ? 15.621 1.273 -12.373 1.00 97.81 100 LEU A N 1
ATOM 808 C CA . LEU A 1 100 ? 15.004 1.504 -13.683 1.00 97.81 100 LEU A CA 1
ATOM 809 C C . LEU A 1 100 ? 14.355 0.230 -14.236 1.00 97.81 100 LEU A C 1
ATOM 811 O O . LEU A 1 100 ? 13.212 0.266 -14.688 1.00 97.81 100 LEU A O 1
ATOM 815 N N . ILE A 1 101 ? 15.031 -0.915 -14.113 1.00 97.25 101 ILE A N 1
ATOM 816 C CA . ILE A 1 101 ? 14.459 -2.219 -14.479 1.00 97.25 101 ILE A CA 1
ATOM 817 C C . ILE A 1 101 ? 13.158 -2.481 -13.698 1.00 97.25 101 ILE A C 1
ATOM 819 O O . ILE A 1 101 ? 12.125 -2.787 -14.298 1.00 97.25 101 ILE A O 1
ATOM 823 N N . GLY A 1 102 ? 13.177 -2.325 -12.370 1.00 97.06 102 GLY A N 1
ATOM 824 C CA . GLY A 1 102 ? 12.002 -2.528 -11.515 1.00 97.06 102 GLY A CA 1
ATOM 825 C C . GLY A 1 102 ? 10.844 -1.576 -11.831 1.00 97.06 102 GLY A C 1
ATOM 826 O O . GLY A 1 102 ? 9.683 -1.994 -11.884 1.00 97.06 102 GLY A O 1
ATOM 827 N N . PHE A 1 103 ? 11.147 -0.308 -12.108 1.00 97.69 103 PHE A N 1
ATOM 828 C CA . PHE A 1 103 ? 10.159 0.679 -12.535 1.00 97.69 103 PHE A CA 1
ATOM 829 C C . PHE A 1 103 ? 9.508 0.295 -13.867 1.00 97.69 103 PHE A C 1
ATOM 831 O O . PHE A 1 103 ? 8.282 0.338 -13.979 1.00 97.69 103 PHE A O 1
ATOM 838 N N . ASN A 1 104 ? 10.302 -0.153 -14.843 1.00 96.50 104 ASN A N 1
ATOM 839 C CA . ASN A 1 104 ? 9.805 -0.585 -16.148 1.00 96.50 104 ASN A CA 1
ATOM 840 C C . ASN A 1 104 ? 8.926 -1.839 -16.047 1.00 96.50 104 ASN A C 1
ATOM 842 O O . ASN A 1 104 ? 7.920 -1.934 -16.745 1.00 96.50 104 ASN A O 1
ATOM 846 N N . TYR A 1 105 ? 9.230 -2.775 -15.143 1.00 97.00 105 TYR A N 1
ATOM 847 C CA . TYR A 1 105 ? 8.318 -3.888 -14.852 1.00 97.00 105 TYR A CA 1
ATOM 848 C C . TYR A 1 105 ? 6.981 -3.410 -14.277 1.00 97.00 105 TYR A C 1
ATOM 850 O O . TYR A 1 105 ? 5.927 -3.884 -14.702 1.00 97.00 105 TYR A O 1
ATOM 858 N N . CYS A 1 106 ? 7.002 -2.442 -13.356 1.00 96.75 106 CYS A N 1
ATOM 859 C CA . CYS A 1 106 ? 5.768 -1.851 -12.838 1.00 96.75 106 CYS A CA 1
ATOM 860 C C . CYS A 1 106 ? 4.959 -1.174 -13.954 1.00 96.75 106 CYS A C 1
ATOM 862 O O . CYS A 1 106 ? 3.742 -1.331 -13.995 1.00 96.75 106 CYS A O 1
ATOM 864 N N . ALA A 1 107 ? 5.623 -0.452 -14.863 1.00 95.81 107 ALA A N 1
ATOM 865 C CA . ALA A 1 107 ? 4.978 0.191 -16.007 1.00 95.81 107 ALA A CA 1
ATOM 866 C C . ALA A 1 107 ? 4.297 -0.835 -16.928 1.00 95.81 107 ALA A C 1
ATOM 868 O O . ALA A 1 107 ? 3.110 -0.699 -17.205 1.00 95.81 107 ALA A O 1
ATOM 869 N N . LYS A 1 108 ? 4.990 -1.926 -17.2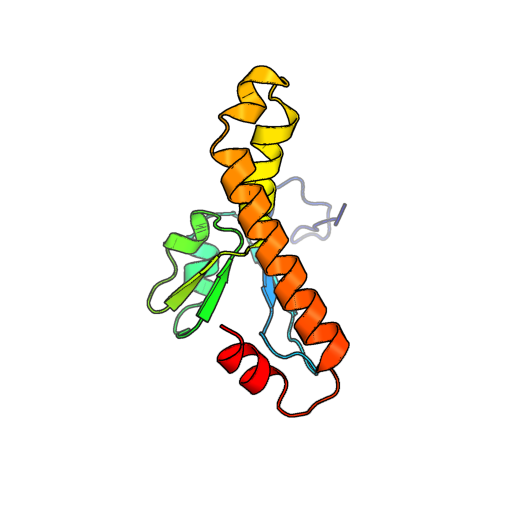81 1.00 95.88 108 LYS A N 1
ATOM 870 C CA . LYS A 1 108 ? 4.411 -3.023 -18.079 1.00 95.88 108 LYS A CA 1
ATOM 871 C C . LYS A 1 108 ? 3.149 -3.609 -17.442 1.00 95.88 108 LYS A C 1
ATOM 873 O O . LYS A 1 108 ? 2.158 -3.831 -18.129 1.00 95.88 108 LYS A O 1
ATOM 878 N N . LEU A 1 109 ? 3.160 -3.841 -16.126 1.00 94.12 109 LEU A N 1
ATOM 879 C CA . LEU A 1 109 ? 1.974 -4.327 -15.411 1.00 94.12 109 LEU A CA 1
ATOM 880 C C . LEU A 1 109 ? 0.819 -3.321 -15.464 1.00 94.12 109 LEU A C 1
ATOM 882 O O . LEU A 1 109 ? -0.331 -3.723 -15.610 1.00 94.12 109 LEU A O 1
ATOM 886 N N . TYR A 1 110 ? 1.109 -2.024 -15.362 1.00 94.19 110 TYR A N 1
ATOM 887 C CA . TYR A 1 110 ? 0.090 -0.978 -15.462 1.00 94.19 110 TYR A CA 1
ATOM 888 C C . TYR A 1 110 ? -0.528 -0.932 -16.858 1.00 94.19 110 TYR A C 1
ATOM 890 O O . TYR A 1 110 ? -1.742 -0.769 -16.963 1.00 94.19 110 TYR A O 1
ATOM 898 N N . ASP A 1 111 ? 0.275 -1.120 -17.905 1.00 94.75 111 ASP A N 1
ATOM 899 C CA . ASP A 1 111 ? -0.214 -1.180 -19.282 1.00 94.75 111 ASP A CA 1
ATOM 900 C C . ASP A 1 111 ? -1.119 -2.395 -19.499 1.00 94.75 111 ASP A C 1
ATOM 902 O O . ASP A 1 111 ? -2.198 -2.260 -20.071 1.00 94.75 111 ASP A O 1
ATOM 906 N N . ILE A 1 112 ? -0.742 -3.569 -18.980 1.00 92.25 112 ILE A N 1
ATOM 907 C CA . ILE A 1 112 ? -1.590 -4.773 -19.019 1.00 92.25 112 ILE A CA 1
ATOM 908 C C . ILE A 1 112 ? -2.922 -4.519 -18.300 1.00 92.25 112 ILE A C 1
ATOM 910 O O . ILE A 1 112 ? -3.987 -4.748 -18.869 1.00 92.25 112 ILE A O 1
ATOM 914 N N . GLU A 1 113 ? -2.882 -4.006 -17.068 1.00 92.25 113 GLU A N 1
ATOM 915 C CA . GLU A 1 113 ? -4.083 -3.718 -16.271 1.00 92.25 113 GLU A CA 1
ATOM 916 C C . GLU A 1 113 ? -4.960 -2.631 -16.913 1.00 92.25 113 GLU A C 1
ATOM 918 O O . GLU A 1 113 ? -6.186 -2.695 -16.831 1.00 92.25 113 GLU A O 1
ATOM 923 N N . LYS A 1 114 ? -4.352 -1.639 -17.576 1.00 92.94 114 LYS A N 1
ATOM 924 C CA . LYS A 1 114 ? -5.072 -0.631 -18.358 1.00 92.94 114 LYS A CA 1
ATOM 925 C C . LYS A 1 114 ? -5.765 -1.268 -19.557 1.00 92.94 114 LYS A C 1
ATOM 927 O O . LYS A 1 114 ? -6.968 -1.101 -19.688 1.00 92.94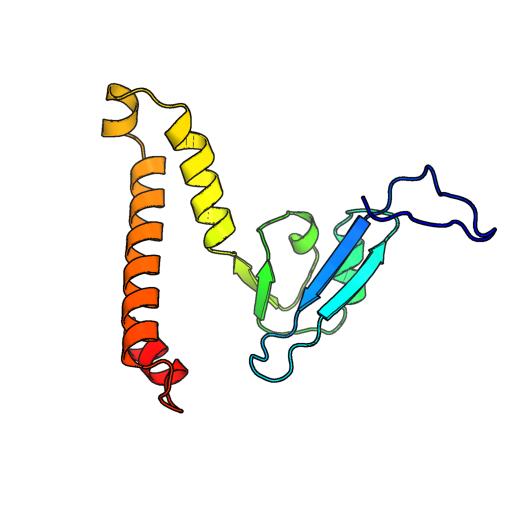 114 LYS A O 1
ATOM 932 N N . ASN A 1 115 ? -5.046 -2.042 -20.365 1.00 92.44 115 ASN A N 1
ATOM 933 C CA . ASN A 1 115 ? -5.610 -2.707 -21.539 1.00 92.44 115 ASN A CA 1
ATOM 934 C C . ASN A 1 115 ? -6.758 -3.657 -21.175 1.00 92.44 115 ASN A C 1
ATOM 936 O O . ASN A 1 115 ? -7.758 -3.705 -21.884 1.00 92.44 115 ASN A O 1
ATOM 940 N N . LEU A 1 116 ? -6.631 -4.403 -20.072 1.00 91.12 116 LEU A N 1
ATOM 941 C CA . LEU A 1 116 ? -7.697 -5.278 -19.581 1.00 91.12 116 LEU A CA 1
ATOM 942 C C . LEU A 1 116 ? -8.923 -4.481 -19.137 1.00 91.12 116 LEU A C 1
ATOM 944 O O . LEU A 1 116 ? -10.042 -4.847 -19.482 1.00 91.12 116 LEU A O 1
ATOM 948 N N . ARG A 1 117 ? -8.722 -3.393 -18.387 1.00 90.19 117 ARG A N 1
ATOM 949 C CA . ARG A 1 117 ? -9.822 -2.528 -17.956 1.00 90.19 117 ARG A CA 1
ATOM 950 C C . ARG A 1 117 ? -10.526 -1.905 -19.158 1.00 90.19 117 ARG A C 1
ATOM 952 O O . ARG A 1 117 ? -11.735 -2.021 -19.251 1.00 90.19 117 ARG A O 1
ATOM 959 N N . ASP A 1 118 ? -9.780 -1.311 -20.080 1.00 92.44 118 ASP A N 1
ATOM 960 C CA . ASP A 1 118 ? -10.348 -0.583 -21.217 1.00 92.44 118 ASP A CA 1
ATOM 961 C C . ASP A 1 118 ? -11.151 -1.511 -22.156 1.00 92.44 118 ASP A C 1
ATOM 963 O O . ASP A 1 118 ? -12.082 -1.057 -22.811 1.00 92.44 118 ASP A O 1
ATOM 967 N N . LYS A 1 119 ? -10.827 -2.813 -22.203 1.00 90.25 119 LYS A N 1
ATOM 968 C CA . LYS A 1 119 ? -11.554 -3.808 -23.011 1.00 90.25 119 LYS A CA 1
ATOM 969 C C . LYS A 1 119 ? -12.728 -4.475 -22.298 1.00 90.25 119 LYS A C 1
ATOM 971 O O . LYS A 1 119 ? -13.690 -4.832 -22.963 1.00 90.25 119 LYS A O 1
ATOM 976 N N . HIS A 1 120 ? -12.621 -4.695 -20.988 1.00 90.81 120 HIS A N 1
ATOM 977 C CA . HIS A 1 120 ? -13.480 -5.646 -20.275 1.00 90.81 120 HIS A CA 1
ATOM 978 C C . HIS A 1 120 ? -14.141 -5.061 -19.018 1.00 90.81 120 HIS A C 1
ATOM 980 O O . HIS A 1 120 ? -14.786 -5.801 -18.283 1.00 90.81 120 HIS A O 1
ATOM 986 N N . SER A 1 121 ? -13.979 -3.769 -18.697 1.00 84.25 121 SER A N 1
ATOM 987 C CA . SER A 1 121 ? -14.460 -3.212 -17.415 1.00 84.25 121 SER A CA 1
ATOM 988 C C . SER A 1 121 ? -15.974 -3.231 -17.224 1.00 84.25 121 SER A C 1
ATOM 990 O O . SER A 1 121 ? -16.432 -3.092 -16.088 1.00 84.25 121 SER A O 1
ATOM 992 N N . GLU A 1 122 ? -16.722 -3.341 -18.319 1.00 86.62 122 GLU A N 1
ATOM 993 C CA . GLU A 1 122 ? -18.185 -3.433 -18.331 1.00 86.62 122 GLU A CA 1
ATOM 994 C C . GLU A 1 122 ? -18.676 -4.886 -18.291 1.00 86.62 122 GLU A C 1
ATOM 996 O O . GLU A 1 122 ? -19.854 -5.130 -18.053 1.00 86.62 122 GLU A O 1
ATOM 1001 N N . GLU A 1 123 ? -17.784 -5.863 -18.481 1.00 87.56 123 GLU A N 1
ATOM 1002 C CA . GLU A 1 123 ? -18.148 -7.273 -18.408 1.00 87.56 123 GLU A CA 1
ATOM 1003 C C . GLU A 1 123 ? -18.307 -7.708 -16.947 1.00 87.56 123 GLU A C 1
ATOM 1005 O O . GLU A 1 123 ? -17.411 -7.522 -16.117 1.00 87.56 123 GLU A O 1
ATOM 1010 N N . GLU A 1 124 ? -19.425 -8.365 -16.628 1.00 83.44 124 GLU A N 1
ATOM 1011 C CA . GLU A 1 124 ? -19.705 -8.872 -15.274 1.00 83.44 124 GLU A CA 1
ATOM 1012 C C . GLU A 1 124 ? -18.619 -9.841 -14.768 1.00 83.44 124 GLU A C 1
ATOM 1014 O O . GLU A 1 124 ? -18.356 -9.943 -13.570 1.00 83.44 124 GLU A O 1
ATOM 1019 N N . ASN A 1 125 ? -17.930 -10.526 -15.685 1.00 85.81 125 ASN A N 1
ATOM 1020 C CA . ASN A 1 125 ? -16.860 -11.479 -15.394 1.00 85.81 125 ASN A CA 1
ATOM 1021 C C . ASN A 1 125 ? -15.443 -10.857 -15.433 1.00 85.81 125 ASN A C 1
ATOM 1023 O O . ASN A 1 125 ? -14.461 -11.607 -15.415 1.00 85.81 125 ASN A O 1
ATOM 1027 N N . TYR A 1 126 ? -15.310 -9.521 -15.455 1.00 85.69 126 TYR A N 1
ATOM 1028 C CA . TYR A 1 126 ? -14.032 -8.795 -15.548 1.00 85.69 126 TYR A CA 1
ATOM 1029 C C . TYR A 1 126 ? -12.932 -9.372 -14.645 1.00 85.69 126 TYR A C 1
ATOM 1031 O O . TYR A 1 126 ? -11.792 -9.574 -15.069 1.00 85.69 126 TYR A O 1
ATOM 1039 N N . TYR A 1 127 ? -13.258 -9.675 -13.385 1.00 83.25 127 TYR A N 1
ATOM 1040 C CA . TYR A 1 127 ? -12.282 -10.191 -12.425 1.00 83.25 127 TYR A CA 1
ATOM 1041 C C . TYR A 1 127 ? -11.788 -11.605 -12.753 1.00 83.25 127 TYR A C 1
ATOM 1043 O O . TYR A 1 127 ? -10.638 -11.923 -12.449 1.00 83.25 127 TYR A O 1
ATOM 1051 N N . GLU A 1 128 ? -12.607 -12.439 -13.391 1.00 85.62 128 GLU A N 1
ATOM 1052 C CA . GLU A 1 128 ? -12.200 -13.769 -13.852 1.00 85.62 128 GLU A CA 1
ATOM 1053 C C . GLU A 1 128 ? -11.342 -13.678 -15.117 1.00 85.62 128 GLU A C 1
ATOM 1055 O O . GLU A 1 128 ? -10.307 -14.343 -15.208 1.00 85.62 128 GLU A O 1
ATOM 1060 N N . LEU A 1 129 ? -11.689 -12.787 -16.052 1.00 83.75 129 LEU A N 1
ATOM 1061 C CA . LEU A 1 129 ? -10.853 -12.486 -17.221 1.00 83.75 129 LEU A CA 1
ATOM 1062 C C . LEU A 1 129 ? -9.481 -11.952 -16.802 1.00 83.75 129 LEU A C 1
ATOM 1064 O O . LEU A 1 129 ? -8.445 -12.420 -17.276 1.00 83.75 129 LEU A O 1
ATOM 1068 N N . ARG A 1 130 ? -9.462 -11.045 -15.822 1.00 84.31 130 ARG A N 1
ATOM 1069 C CA . ARG A 1 130 ? -8.237 -10.503 -15.232 1.00 84.31 130 ARG A CA 1
ATOM 1070 C C . ARG A 1 130 ? -7.361 -11.576 -14.578 1.00 84.31 130 ARG A C 1
ATOM 1072 O O . ARG A 1 130 ? -6.140 -11.441 -14.590 1.00 84.31 130 ARG A O 1
ATOM 1079 N N . LYS A 1 131 ? -7.948 -12.626 -13.989 1.00 79.88 131 LYS A N 1
ATOM 1080 C CA . LYS A 1 131 ? -7.187 -13.758 -13.425 1.00 79.88 131 LYS A CA 1
ATOM 1081 C C . LYS A 1 131 ? -6.590 -14.650 -14.513 1.00 79.88 131 LYS A C 1
ATOM 1083 O O . LYS A 1 131 ? -5.472 -15.113 -14.327 1.00 79.88 131 LYS A O 1
ATOM 1088 N N . LYS A 1 132 ? -7.318 -14.884 -15.611 1.00 76.00 132 LYS A N 1
ATOM 1089 C CA . LYS A 1 132 ? -6.879 -15.722 -16.744 1.00 76.00 132 LYS A CA 1
ATOM 1090 C C . LYS A 1 132 ? -5.817 -15.058 -17.624 1.00 76.00 132 LYS A C 1
ATOM 1092 O O . LYS A 1 132 ? -5.052 -15.760 -18.265 1.00 76.00 132 LYS A O 1
ATOM 1097 N N . GLY A 1 133 ? -5.777 -13.725 -17.664 1.00 60.25 133 GLY A N 1
ATOM 1098 C CA . GLY A 1 133 ? -4.774 -12.953 -18.410 1.00 60.25 133 GLY A CA 1
ATOM 1099 C C . GLY A 1 133 ? -3.406 -12.818 -17.723 1.00 60.25 133 GLY A C 1
ATOM 1100 O O . GLY A 1 133 ? -2.626 -11.957 -18.126 1.00 60.25 133 GLY A O 1
ATOM 1101 N N . ARG A 1 134 ? -3.143 -13.597 -16.667 1.00 54.12 134 ARG A N 1
ATOM 1102 C CA . ARG A 1 134 ? -1.859 -13.681 -15.954 1.00 54.12 134 ARG A CA 1
ATOM 1103 C C . ARG A 1 134 ? -1.164 -14.989 -16.283 1.00 54.12 134 ARG A C 1
ATOM 1105 O O . ARG A 1 134 ? 0.081 -14.952 -16.354 1.00 54.12 134 ARG A O 1
#